Protein AF-X1FLW1-F1 (afdb_monomer)

Mean predicted aligned error: 4.17 Å

Structure (mmCIF, N/CA/C/O backbone):
data_AF-X1FLW1-F1
#
_entry.id   AF-X1FLW1-F1
#
loop_
_atom_site.group_PDB
_atom_site.id
_atom_site.type_symbol
_atom_site.label_atom_id
_atom_site.label_alt_id
_atom_site.label_comp_id
_atom_site.label_asym_id
_atom_site.label_entity_id
_atom_site.label_seq_id
_atom_site.pdbx_PDB_ins_code
_atom_site.Cartn_x
_atom_site.Cartn_y
_atom_site.Cartn_z
_atom_site.occupancy
_atom_site.B_iso_or_equiv
_atom_site.auth_seq_id
_atom_site.auth_comp_id
_atom_site.auth_asym_id
_atom_site.auth_atom_id
_atom_site.pdbx_PDB_model_num
ATOM 1 N N . GLY A 1 1 ? -2.885 -9.865 -15.530 1.00 49.19 1 GLY A N 1
ATOM 2 C CA . GLY A 1 1 ? -3.133 -8.791 -14.559 1.00 49.19 1 GLY A CA 1
ATOM 3 C C . GLY A 1 1 ? -4.302 -9.214 -13.718 1.00 49.19 1 GLY A C 1
ATOM 4 O O . GLY A 1 1 ? -5.412 -9.211 -14.227 1.00 49.19 1 GLY A O 1
ATOM 5 N N . GLY A 1 2 ? -4.043 -9.720 -12.513 1.00 64.94 2 GLY A N 1
ATOM 6 C CA . GLY A 1 2 ? -5.112 -9.917 -11.536 1.00 64.94 2 GLY A CA 1
ATOM 7 C C . GLY A 1 2 ? -5.536 -8.552 -11.002 1.00 64.94 2 GLY A C 1
ATOM 8 O O . GLY A 1 2 ? -4.696 -7.656 -10.936 1.00 64.94 2 GLY A O 1
ATOM 9 N N . ARG A 1 3 ? -6.820 -8.391 -10.674 1.00 72.62 3 ARG A N 1
ATOM 10 C CA . ARG A 1 3 ? -7.298 -7.214 -9.937 1.00 72.62 3 ARG A CA 1
ATOM 11 C C . ARG A 1 3 ? -6.510 -7.078 -8.639 1.00 72.62 3 ARG A C 1
ATOM 13 O O . ARG A 1 3 ? -6.129 -8.094 -8.050 1.00 72.62 3 ARG A O 1
ATOM 20 N N . ALA A 1 4 ? -6.256 -5.843 -8.227 1.00 82.88 4 ALA A N 1
ATOM 21 C CA . ALA A 1 4 ? -5.546 -5.587 -6.989 1.00 82.88 4 ALA A CA 1
ATOM 22 C C . ALA A 1 4 ? -6.405 -6.095 -5.823 1.00 82.88 4 ALA A C 1
ATOM 24 O O . ALA A 1 4 ? -7.609 -5.840 -5.779 1.00 82.88 4 ALA A O 1
ATOM 25 N N . LYS A 1 5 ? -5.827 -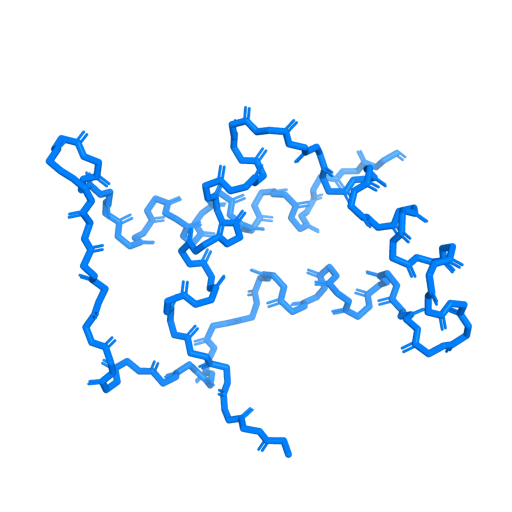6.885 -4.919 1.00 90.81 5 LYS A N 1
ATOM 26 C CA . LYS A 1 5 ? -6.583 -7.462 -3.805 1.00 90.81 5 LYS A CA 1
ATOM 27 C C . LYS A 1 5 ? -6.451 -6.576 -2.587 1.00 90.81 5 LYS A C 1
ATOM 29 O O . LYS A 1 5 ? -5.355 -6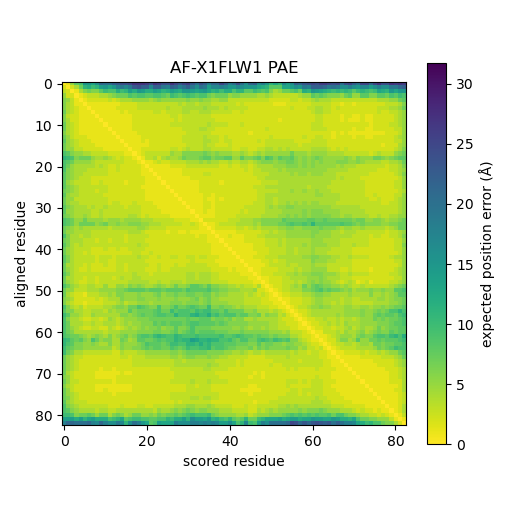.114 -2.285 1.00 90.81 5 LYS A O 1
ATOM 34 N N . TRP A 1 6 ? -7.533 -6.421 -1.829 1.00 92.44 6 TRP A N 1
ATOM 35 C CA . TRP A 1 6 ? -7.511 -5.593 -0.621 1.00 92.44 6 TRP A CA 1
ATOM 36 C C . TRP A 1 6 ? -6.415 -6.020 0.368 1.00 92.44 6 TRP A C 1
ATOM 38 O O . TRP A 1 6 ? -5.721 -5.180 0.934 1.00 92.44 6 TRP A O 1
ATOM 48 N N . LYS A 1 7 ? -6.179 -7.329 0.508 1.00 91.50 7 LYS A N 1
ATOM 49 C CA . LYS A 1 7 ? -5.117 -7.852 1.378 1.00 91.50 7 LYS A CA 1
ATOM 50 C C . LYS A 1 7 ? -3.716 -7.343 1.024 1.00 91.50 7 LYS A C 1
ATOM 52 O O . LYS A 1 7 ? -2.933 -7.123 1.936 1.00 91.50 7 LYS A O 1
ATOM 57 N N . ASP A 1 8 ? -3.421 -7.112 -0.259 1.00 91.00 8 ASP A N 1
ATOM 58 C CA . ASP A 1 8 ? -2.090 -6.674 -0.690 1.00 91.00 8 ASP A CA 1
ATOM 59 C C . ASP A 1 8 ? -1.836 -5.234 -0.201 1.00 91.00 8 ASP A C 1
ATOM 61 O O . ASP A 1 8 ? -0.729 -4.896 0.212 1.00 91.00 8 ASP A O 1
ATOM 65 N N . TYR A 1 9 ? -2.884 -4.399 -0.155 1.00 93.06 9 TYR A N 1
ATOM 66 C CA . TYR A 1 9 ? -2.831 -3.059 0.443 1.00 93.06 9 TYR A CA 1
ATOM 67 C C . TYR A 1 9 ? -2.656 -3.120 1.961 1.00 93.06 9 TYR A C 1
ATOM 69 O O . TYR A 1 9 ? -1.894 -2.333 2.522 1.00 93.06 9 TYR A O 1
ATOM 77 N N . VAL A 1 10 ? -3.320 -4.067 2.631 1.00 93.75 10 VAL A N 1
ATOM 78 C CA . VAL A 1 10 ? -3.128 -4.281 4.072 1.00 93.75 10 VAL A CA 1
ATOM 79 C C . VAL A 1 10 ? -1.694 -4.727 4.377 1.00 93.75 10 VAL A C 1
ATOM 81 O O . VAL A 1 10 ? -1.072 -4.190 5.294 1.00 93.75 10 VAL A O 1
ATOM 84 N N . ASP A 1 11 ? -1.139 -5.645 3.585 1.00 91.75 11 ASP A N 1
ATOM 85 C CA . ASP A 1 11 ? 0.249 -6.091 3.726 1.00 91.75 11 ASP A CA 1
ATOM 86 C C . ASP A 1 11 ? 1.223 -4.921 3.523 1.00 91.75 11 ASP A C 1
ATOM 88 O O . ASP A 1 11 ? 2.116 -4.700 4.346 1.00 91.75 11 ASP A O 1
ATOM 92 N N . LEU A 1 12 ? 1.017 -4.113 2.476 1.00 92.69 12 LEU A N 1
ATOM 93 C CA . LEU A 1 12 ? 1.817 -2.912 2.220 1.00 92.69 12 LEU A CA 1
ATOM 94 C C . LEU A 1 12 ? 1.737 -1.907 3.372 1.00 92.69 12 LEU A C 1
ATOM 96 O O . LEU A 1 12 ? 2.767 -1.364 3.767 1.00 92.69 12 LEU A O 1
ATOM 100 N N . TYR A 1 13 ? 0.557 -1.699 3.958 1.00 94.75 13 TYR A N 1
ATOM 101 C CA . TYR A 1 13 ? 0.394 -0.849 5.137 1.00 94.75 13 TYR A CA 1
ATOM 102 C C . TYR A 1 13 ? 1.266 -1.321 6.300 1.00 94.75 13 TYR A C 1
ATOM 104 O O . TYR A 1 13 ? 2.014 -0.520 6.857 1.00 94.75 13 TYR A O 1
ATOM 112 N N . PHE A 1 14 ? 1.242 -2.610 6.644 1.00 93.38 14 PHE A N 1
ATOM 113 C CA . PHE A 1 14 ? 2.047 -3.116 7.759 1.00 93.38 14 PHE A CA 1
ATOM 114 C C . PHE A 1 14 ? 3.548 -3.089 7.468 1.00 93.38 14 PHE A C 1
ATOM 116 O O . PHE A 1 14 ? 4.333 -2.767 8.363 1.00 93.38 14 PHE A O 1
ATOM 123 N N . ILE A 1 15 ? 3.958 -3.394 6.234 1.00 93.00 15 ILE A N 1
ATOM 124 C CA . ILE A 1 15 ? 5.365 -3.323 5.819 1.00 93.00 15 ILE A CA 1
ATOM 125 C C . ILE A 1 15 ? 5.872 -1.883 5.928 1.00 93.00 15 ILE A C 1
ATOM 127 O O . ILE A 1 15 ? 6.943 -1.659 6.497 1.00 93.00 15 ILE A O 1
ATOM 131 N N . ILE A 1 16 ? 5.101 -0.917 5.421 1.00 93.19 16 ILE A N 1
ATOM 132 C CA . ILE A 1 16 ? 5.524 0.483 5.387 1.00 93.19 16 ILE A CA 1
ATOM 133 C C . ILE A 1 16 ? 5.476 1.115 6.781 1.00 93.19 16 ILE A C 1
ATOM 135 O O . ILE A 1 16 ? 6.402 1.815 7.182 1.00 93.19 16 ILE A O 1
ATOM 139 N N . LYS A 1 17 ? 4.422 0.834 7.552 1.00 92.38 17 LYS A N 1
ATOM 140 C CA . LYS A 1 17 ? 4.233 1.395 8.895 1.00 92.38 17 L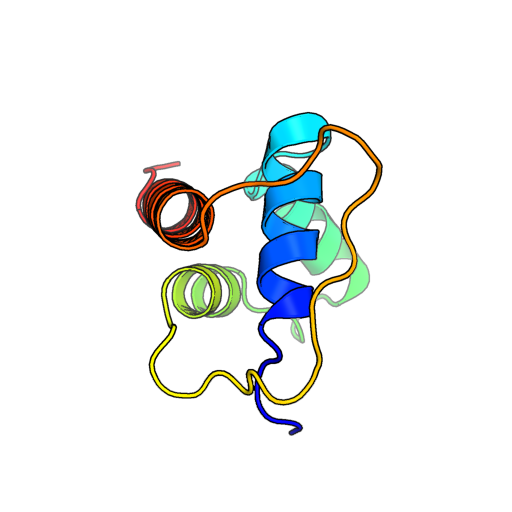YS A CA 1
ATOM 141 C C . LYS A 1 17 ? 5.292 0.923 9.891 1.00 92.38 17 LYS A C 1
ATOM 143 O O . LYS A 1 17 ? 5.684 1.702 10.755 1.00 92.38 17 LYS A O 1
ATOM 148 N N . ASN A 1 18 ? 5.730 -0.335 9.799 1.00 90.38 18 ASN A N 1
ATOM 149 C CA . ASN A 1 18 ? 6.547 -0.950 10.850 1.00 90.38 18 ASN A CA 1
ATOM 150 C C . ASN A 1 18 ? 8.007 -1.205 10.460 1.00 90.38 18 ASN A C 1
ATOM 152 O O . ASN A 1 18 ? 8.839 -1.304 11.359 1.00 90.38 18 ASN A O 1
ATOM 156 N N . ASN A 1 19 ? 8.323 -1.350 9.166 1.00 89.94 19 ASN A N 1
ATOM 157 C CA . ASN A 1 19 ? 9.628 -1.873 8.748 1.00 89.94 19 ASN A CA 1
ATOM 158 C C . ASN A 1 19 ? 10.401 -0.943 7.807 1.00 89.94 19 ASN A C 1
ATOM 160 O O . ASN A 1 19 ? 11.561 -0.656 8.085 1.00 89.94 19 ASN A O 1
ATOM 164 N N . PHE A 1 20 ? 9.800 -0.512 6.693 1.00 91.75 20 PHE A N 1
ATOM 165 C CA . PHE A 1 20 ? 10.528 0.180 5.620 1.00 91.75 20 PHE A CA 1
ATOM 166 C C . PHE A 1 20 ? 9.772 1.395 5.096 1.00 91.75 20 PHE A C 1
ATOM 168 O O . PHE A 1 20 ? 8.583 1.320 4.816 1.00 91.75 20 PHE A O 1
ATOM 175 N N . SER A 1 21 ? 10.469 2.495 4.840 1.00 90.69 21 SER A N 1
ATOM 176 C CA . SER A 1 21 ? 9.882 3.625 4.122 1.00 90.69 21 SER A CA 1
ATOM 177 C C . SER A 1 21 ? 9.590 3.273 2.661 1.00 90.69 21 SER A C 1
ATOM 179 O O . SER A 1 21 ? 10.259 2.440 2.038 1.00 90.69 21 SER A O 1
ATOM 181 N N . TYR A 1 22 ? 8.641 3.990 2.057 1.00 90.06 22 TYR A N 1
ATOM 182 C CA . TYR A 1 22 ? 8.383 3.908 0.618 1.00 90.06 22 TYR A CA 1
ATOM 183 C C . TYR A 1 22 ? 9.663 4.075 -0.220 1.00 90.06 22 TYR A C 1
ATOM 185 O O . TYR A 1 22 ? 9.846 3.390 -1.229 1.00 90.06 22 TYR A O 1
ATOM 193 N N . LYS A 1 23 ? 10.564 4.975 0.200 1.00 91.19 23 LYS A N 1
ATOM 194 C CA . LYS A 1 23 ? 11.823 5.266 -0.496 1.00 91.19 23 LYS A CA 1
ATOM 195 C C . LYS A 1 23 ? 12.773 4.071 -0.466 1.00 91.19 23 LYS A C 1
ATOM 197 O O . LYS A 1 23 ? 13.356 3.743 -1.495 1.00 91.19 23 LYS A O 1
ATOM 202 N N . GLU A 1 24 ? 12.897 3.396 0.673 1.00 93.50 24 GLU A N 1
ATOM 203 C CA . GLU A 1 24 ? 13.715 2.183 0.801 1.00 93.50 24 GLU A CA 1
ATOM 204 C C . GLU A 1 24 ? 13.173 1.047 -0.068 1.00 93.50 24 GLU A C 1
ATOM 206 O O . GLU A 1 24 ? 13.933 0.443 -0.828 1.00 93.50 24 GLU A O 1
ATOM 211 N N . ILE A 1 25 ? 11.857 0.812 -0.027 1.00 93.19 25 ILE A N 1
ATOM 212 C CA . ILE A 1 25 ? 11.195 -0.201 -0.861 1.00 93.19 25 ILE A CA 1
ATOM 213 C C . ILE A 1 25 ? 11.400 0.120 -2.344 1.00 93.19 25 ILE A C 1
ATOM 215 O O . ILE A 1 25 ? 11.803 -0.749 -3.115 1.00 93.19 25 ILE A O 1
ATOM 219 N N . SER A 1 26 ? 11.176 1.375 -2.739 1.00 92.94 26 SER A N 1
ATOM 220 C CA . SER A 1 26 ? 11.307 1.818 -4.129 1.00 92.94 26 SER A CA 1
ATOM 221 C C . SER A 1 26 ? 12.736 1.687 -4.639 1.00 92.94 26 SER A C 1
ATOM 223 O O . SER A 1 26 ? 12.943 1.151 -5.723 1.00 92.94 26 SER A O 1
ATOM 225 N N . ASN A 1 27 ? 13.731 2.122 -3.861 1.00 94.31 27 ASN A N 1
ATOM 226 C CA . ASN A 1 27 ? 15.139 1.991 -4.237 1.00 94.31 27 ASN A CA 1
ATOM 227 C C . ASN A 1 27 ? 15.519 0.520 -4.410 1.00 94.31 27 ASN A C 1
ATOM 229 O O . ASN A 1 27 ? 16.117 0.148 -5.420 1.00 94.31 27 ASN A O 1
ATOM 233 N N . ARG A 1 28 ? 15.099 -0.338 -3.473 1.00 95.94 28 ARG A N 1
ATOM 234 C CA . ARG A 1 28 ? 15.372 -1.770 -3.559 1.00 95.94 28 ARG A CA 1
ATOM 235 C C . ARG A 1 28 ? 14.677 -2.422 -4.755 1.00 95.94 28 ARG A C 1
ATOM 237 O O . ARG A 1 28 ? 15.267 -3.275 -5.411 1.00 95.94 28 ARG A O 1
ATOM 244 N N . ALA A 1 29 ? 13.450 -2.018 -5.071 1.00 94.19 29 ALA A N 1
ATOM 245 C CA . ALA A 1 29 ? 12.727 -2.501 -6.242 1.00 94.19 29 ALA A CA 1
ATOM 246 C C . ALA A 1 29 ? 13.390 -2.050 -7.554 1.00 94.19 29 ALA A C 1
ATOM 248 O O . ALA A 1 29 ? 13.515 -2.857 -8.474 1.00 94.19 29 ALA A O 1
ATOM 249 N N . VAL A 1 30 ? 13.893 -0.812 -7.632 1.00 95.69 30 VAL A N 1
ATOM 250 C CA . VAL A 1 30 ? 14.692 -0.342 -8.779 1.00 95.69 30 VAL A CA 1
ATOM 251 C C . VAL A 1 30 ? 15.967 -1.174 -8.937 1.00 95.69 30 VAL A C 1
ATOM 253 O O . VAL A 1 30 ? 16.311 -1.542 -10.054 1.00 95.69 30 VAL A O 1
ATOM 256 N N . GLU A 1 31 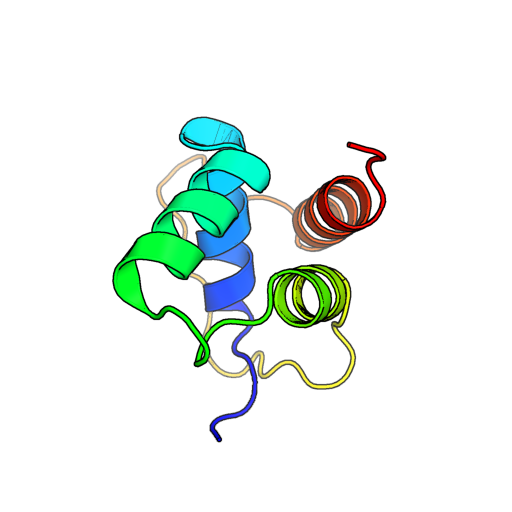? 16.657 -1.531 -7.855 1.00 96.25 31 GLU A N 1
ATOM 257 C CA . GLU A 1 31 ? 17.848 -2.392 -7.938 1.00 96.25 31 GLU A CA 1
ATOM 258 C C . GLU A 1 31 ? 17.528 -3.801 -8.458 1.00 96.25 31 GLU A C 1
ATOM 260 O O . GLU A 1 31 ? 18.281 -4.351 -9.262 1.00 96.25 31 GLU A O 1
ATOM 265 N N . LEU A 1 32 ? 16.419 -4.390 -8.000 1.00 96.69 32 LEU A N 1
ATOM 266 C CA . LEU A 1 32 ? 16.041 -5.770 -8.321 1.00 96.69 32 LEU A CA 1
ATOM 267 C C . LEU A 1 32 ? 15.408 -5.912 -9.709 1.00 96.69 32 LEU A C 1
ATOM 269 O O . LEU A 1 32 ? 15.678 -6.882 -10.414 1.00 96.69 32 LEU A O 1
ATOM 273 N N . PHE A 1 33 ? 14.557 -4.962 -10.091 1.00 94.62 33 PHE A N 1
ATOM 274 C CA . PHE A 1 33 ? 13.731 -5.035 -11.298 1.00 94.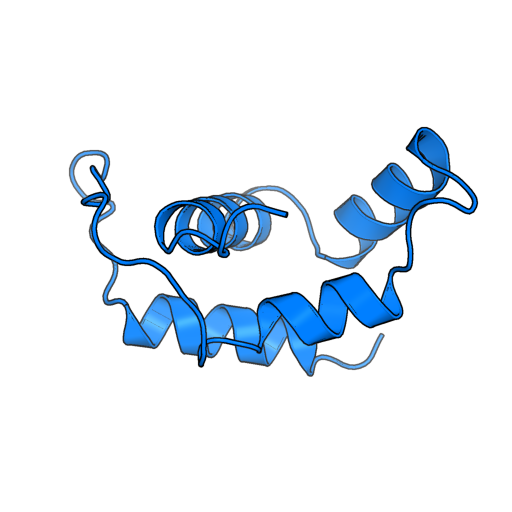62 33 PHE A CA 1
ATOM 275 C C . PHE A 1 33 ? 14.153 -4.032 -12.375 1.00 94.62 33 PHE A C 1
ATOM 277 O O . PHE A 1 33 ? 13.670 -4.109 -13.503 1.00 94.62 33 PHE A O 1
ATOM 284 N N . GLN A 1 34 ? 15.075 -3.118 -12.063 1.00 93.62 34 GLN A N 1
ATOM 285 C CA . GLN A 1 34 ? 15.645 -2.150 -13.000 1.00 93.62 34 GLN A CA 1
ATOM 286 C C . GLN A 1 34 ? 14.551 -1.391 -13.766 1.00 93.62 34 GLN A C 1
ATOM 288 O O . GLN A 1 34 ? 13.682 -0.763 -13.167 1.00 93.62 34 GLN A O 1
ATOM 293 N N . THR A 1 35 ? 14.572 -1.456 -15.097 1.00 91.38 35 THR A N 1
ATOM 294 C CA . THR A 1 35 ? 13.637 -0.759 -15.987 1.00 91.38 35 THR A CA 1
ATOM 295 C C . THR A 1 35 ? 12.218 -1.331 -15.967 1.00 91.38 35 THR A C 1
ATOM 297 O O . THR A 1 35 ? 11.310 -0.692 -16.496 1.00 91.38 35 THR A O 1
ATOM 300 N N . PHE A 1 36 ? 11.999 -2.499 -15.353 1.00 93.12 36 PHE A N 1
ATOM 301 C CA . PHE A 1 36 ? 10.671 -3.101 -15.204 1.00 93.12 36 PHE A CA 1
ATOM 302 C C . PHE A 1 36 ? 9.885 -2.546 -14.014 1.00 93.12 36 PHE A C 1
ATOM 304 O O . PHE A 1 36 ? 8.689 -2.812 -13.903 1.00 93.12 36 PHE A O 1
ATOM 311 N N . PHE A 1 37 ? 10.525 -1.768 -13.139 1.00 93.62 37 PHE A N 1
ATOM 312 C CA . PHE A 1 37 ? 9.857 -1.099 -12.033 1.00 93.62 37 PHE A CA 1
ATOM 313 C C . PHE A 1 37 ? 9.803 0.408 -12.267 1.00 93.62 37 PHE A C 1
ATOM 315 O O . PHE A 1 37 ? 10.811 1.054 -12.551 1.00 93.62 37 PHE A O 1
ATOM 322 N N . ASN A 1 38 ? 8.609 0.979 -12.122 1.00 93.19 38 ASN A N 1
ATOM 323 C CA . ASN A 1 38 ? 8.396 2.415 -12.202 1.00 93.19 38 ASN A CA 1
ATOM 324 C C . ASN A 1 38 ? 7.938 2.930 -10.830 1.00 93.19 38 ASN A C 1
ATOM 326 O O . ASN A 1 38 ? 6.770 2.743 -10.482 1.00 93.19 38 ASN A O 1
ATOM 330 N N . PRO A 1 39 ? 8.815 3.617 -10.073 1.00 92.00 39 PRO A N 1
ATOM 331 C CA . PRO A 1 39 ? 8.457 4.170 -8.773 1.00 92.00 39 PRO A CA 1
ATOM 332 C C . PRO A 1 39 ? 7.257 5.117 -8.850 1.00 92.00 39 PRO A C 1
ATOM 334 O O . PRO A 1 39 ? 6.408 5.092 -7.976 1.00 92.00 39 PRO A O 1
ATOM 337 N N . LYS A 1 40 ? 7.123 5.930 -9.907 1.00 90.81 40 LYS A N 1
ATOM 338 C CA . LYS A 1 40 ? 5.977 6.849 -10.026 1.00 90.81 40 LYS A CA 1
ATOM 339 C C . LYS A 1 40 ? 4.658 6.085 -10.109 1.00 90.81 40 LYS A C 1
ATOM 341 O O . LYS A 1 40 ? 3.730 6.404 -9.379 1.00 90.81 40 LYS A O 1
ATOM 346 N N . LEU A 1 41 ? 4.625 5.036 -10.934 1.00 91.81 41 LEU A N 1
ATOM 347 C CA . LEU A 1 41 ? 3.453 4.174 -11.063 1.00 91.81 41 LEU A CA 1
ATOM 348 C C . LEU A 1 41 ? 3.152 3.435 -9.753 1.00 91.81 41 LEU A C 1
ATOM 350 O O . LEU A 1 41 ? 1.994 3.333 -9.367 1.00 91.81 41 LEU A O 1
ATOM 354 N N . PHE A 1 42 ? 4.179 2.954 -9.047 1.00 91.56 42 PHE A N 1
ATOM 355 C CA . PHE A 1 42 ? 3.995 2.333 -7.735 1.00 91.56 42 PHE A CA 1
ATOM 356 C C . PHE A 1 42 ? 3.367 3.313 -6.734 1.00 91.56 42 PHE A C 1
ATOM 358 O O . PHE A 1 42 ? 2.427 2.948 -6.033 1.00 91.56 42 PHE A O 1
ATOM 365 N N . LYS A 1 43 ? 3.817 4.574 -6.723 1.00 90.38 43 LYS A N 1
ATOM 366 C CA . LYS A 1 43 ? 3.230 5.631 -5.888 1.00 90.38 43 LYS A CA 1
ATOM 367 C C . LYS A 1 43 ? 1.753 5.869 -6.204 1.00 90.38 43 LYS A C 1
ATOM 369 O O . LYS A 1 43 ? 0.944 5.943 -5.290 1.00 90.38 43 LYS A O 1
ATOM 374 N N . GLU A 1 44 ? 1.406 5.966 -7.486 1.00 91.19 44 GLU A N 1
ATOM 375 C CA . GLU A 1 44 ? 0.021 6.158 -7.942 1.00 91.19 44 GLU A CA 1
ATOM 376 C C 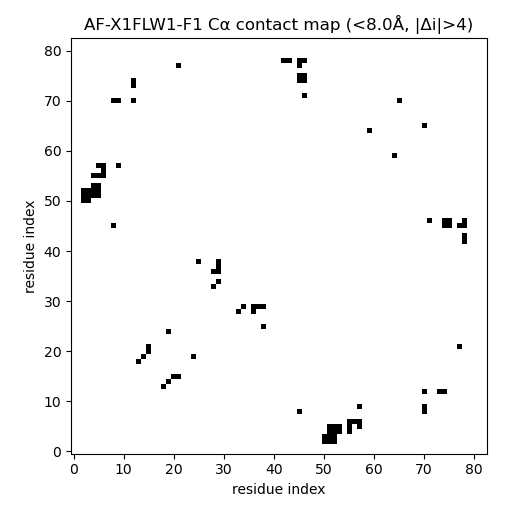. GLU A 1 44 ? -0.880 4.976 -7.558 1.00 91.19 44 GLU A C 1
ATOM 378 O O . GLU A 1 44 ? -2.029 5.166 -7.167 1.00 91.19 44 GLU A O 1
ATOM 383 N N . GLN A 1 45 ? -0.356 3.750 -7.615 1.00 90.19 45 GLN A N 1
ATOM 384 C CA . GLN A 1 45 ? -1.109 2.550 -7.250 1.00 90.19 45 GLN A CA 1
ATOM 385 C C . GLN A 1 45 ? -1.421 2.463 -5.749 1.00 90.19 45 GLN A C 1
ATOM 387 O O . GLN A 1 45 ? -2.455 1.902 -5.392 1.00 90.19 45 GLN A O 1
ATOM 392 N N . LEU A 1 46 ? -0.584 3.039 -4.875 1.00 91.44 46 LEU A N 1
ATOM 393 C CA . LEU A 1 46 ? -0.816 3.045 -3.422 1.00 91.44 46 LEU A CA 1
ATOM 394 C C . LEU A 1 46 ? -2.058 3.846 -3.008 1.00 91.44 46 LEU A C 1
ATOM 396 O O . LEU A 1 46 ? -2.676 3.514 -2.000 1.00 91.44 46 LEU A O 1
ATOM 400 N N . SER A 1 47 ? -2.436 4.872 -3.774 1.00 91.25 47 SER A N 1
ATOM 401 C CA . SER A 1 47 ? -3.609 5.716 -3.504 1.00 91.25 47 SER A CA 1
ATOM 402 C C . SER A 1 47 ? -4.819 5.404 -4.391 1.00 91.25 47 SER A C 1
ATOM 404 O O . SER A 1 47 ? -5.834 6.097 -4.307 1.00 91.25 47 SER A O 1
ATOM 406 N N . TYR A 1 48 ? -4.742 4.368 -5.230 1.00 90.12 48 TYR A N 1
ATOM 407 C CA . TYR A 1 48 ? -5.830 3.951 -6.111 1.00 90.12 48 TYR A CA 1
ATOM 408 C C . TYR A 1 48 ? -6.630 2.799 -5.494 1.00 90.12 48 TYR A C 1
ATOM 410 O O . TYR A 1 48 ? -6.090 1.712 -5.298 1.00 90.12 48 TYR A O 1
ATOM 418 N N . PHE A 1 49 ? -7.922 3.021 -5.223 1.00 89.88 49 PHE A N 1
ATOM 419 C CA . PHE A 1 49 ? -8.792 2.034 -4.563 1.00 89.88 49 PHE A CA 1
ATOM 420 C C . PHE A 1 49 ? -10.050 1.651 -5.363 1.00 89.88 49 PHE A C 1
ATOM 422 O O . PHE A 1 49 ? -10.835 0.827 -4.897 1.00 89.88 49 PHE A O 1
ATOM 429 N N . ASP A 1 50 ? -10.251 2.216 -6.559 1.00 87.06 50 ASP A N 1
ATOM 430 C CA . ASP A 1 50 ? -11.516 2.086 -7.304 1.00 87.06 50 ASP A CA 1
ATOM 431 C C . ASP A 1 50 ? -11.751 0.688 -7.910 1.00 87.06 50 ASP A C 1
ATOM 433 O O . ASP A 1 50 ? -12.898 0.313 -8.149 1.00 87.06 50 ASP A O 1
ATOM 437 N N . ASP A 1 51 ? -10.693 -0.095 -8.150 1.00 86.50 51 ASP A N 1
ATOM 438 C CA . ASP A 1 51 ? -10.767 -1.447 -8.739 1.00 86.50 51 ASP A CA 1
ATOM 439 C C . ASP A 1 51 ? -10.115 -2.505 -7.831 1.00 86.50 51 ASP A C 1
ATOM 441 O O . ASP A 1 51 ? -9.275 -3.307 -8.254 1.00 86.50 51 ASP A O 1
ATOM 445 N N . ILE A 1 52 ? -10.472 -2.476 -6.541 1.00 88.12 52 ILE A N 1
ATOM 446 C CA . ILE A 1 52 ? -9.999 -3.451 -5.553 1.00 88.12 52 ILE A CA 1
ATOM 447 C C . ILE A 1 52 ? -10.986 -4.608 -5.398 1.00 88.12 52 ILE A C 1
ATOM 449 O O . ILE A 1 52 ? -12.191 -4.433 -5.213 1.00 88.12 52 ILE A O 1
ATOM 453 N N . ASP A 1 53 ? -10.443 -5.822 -5.414 1.00 89.31 53 ASP A N 1
ATOM 454 C CA . ASP A 1 53 ? -11.172 -7.041 -5.094 1.00 89.31 53 ASP A CA 1
ATOM 455 C C . ASP A 1 53 ? -11.155 -7.313 -3.576 1.00 89.31 53 ASP A C 1
ATOM 457 O O . ASP A 1 53 ? -10.104 -7.569 -2.978 1.00 89.31 53 ASP A O 1
ATOM 461 N N . TYR A 1 54 ? -12.347 -7.288 -2.973 1.00 88.69 54 TYR A N 1
ATOM 462 C CA . TYR A 1 54 ? -12.610 -7.556 -1.553 1.00 88.69 54 TYR A CA 1
ATOM 463 C C . TYR A 1 54 ? -13.147 -8.973 -1.285 1.00 88.69 54 TYR A C 1
ATOM 465 O O . TYR A 1 54 ? -13.554 -9.286 -0.164 1.00 88.69 54 TYR A O 1
ATOM 473 N N . SER A 1 55 ? -13.195 -9.843 -2.300 1.00 88.69 55 SER A N 1
ATOM 474 C CA . SER A 1 55 ? -13.712 -11.213 -2.154 1.00 88.69 55 SER A CA 1
ATOM 475 C C . SER A 1 55 ? -12.909 -12.053 -1.155 1.00 88.69 55 SER A C 1
ATOM 477 O O . SER A 1 55 ? -13.461 -12.940 -0.500 1.00 88.69 55 SER A O 1
ATOM 479 N N . GLU A 1 56 ? -11.616 -11.760 -1.007 1.00 87.00 56 GLU A N 1
ATOM 480 C CA . GLU A 1 56 ? -10.736 -12.388 -0.030 1.00 87.00 56 GLU A CA 1
ATOM 481 C C . GLU A 1 56 ? -10.766 -11.599 1.286 1.00 87.00 56 GLU A C 1
ATOM 483 O O . GLU A 1 56 ? -10.397 -10.426 1.337 1.00 87.00 56 GLU A O 1
ATOM 488 N N . LYS A 1 57 ? -11.202 -12.249 2.371 1.00 85.94 57 LYS A N 1
ATOM 489 C CA . LYS A 1 57 ? -11.192 -11.635 3.703 1.00 85.94 57 LYS A CA 1
ATOM 490 C C . LYS A 1 57 ? -9.765 -11.509 4.219 1.00 85.94 57 LYS A C 1
ATOM 492 O O . LYS A 1 57 ? -8.996 -12.467 4.170 1.00 85.94 57 LYS A O 1
ATOM 497 N N . VAL A 1 58 ? -9.459 -10.358 4.802 1.00 88.44 58 VAL A N 1
ATOM 498 C CA . VAL A 1 58 ? -8.196 -10.140 5.506 1.00 88.44 58 VAL A CA 1
ATOM 499 C C . VAL A 1 58 ? -8.265 -10.822 6.868 1.00 88.44 58 VAL A C 1
ATOM 501 O O . VAL A 1 58 ? -9.197 -10.600 7.643 1.00 88.44 58 VAL A O 1
ATOM 504 N N . VAL A 1 59 ? -7.287 -11.682 7.147 1.00 87.25 59 VAL A N 1
ATOM 505 C CA . VAL A 1 59 ? -7.136 -12.352 8.441 1.00 87.25 59 VAL A CA 1
ATOM 506 C C . VAL A 1 59 ? -6.030 -11.639 9.203 1.00 87.25 59 VAL A C 1
ATOM 508 O O . VAL A 1 59 ? -4.858 -11.759 8.858 1.00 87.25 59 VAL A O 1
ATOM 511 N N . TYR A 1 60 ? -6.413 -10.886 10.229 1.00 87.19 60 TYR A N 1
ATOM 512 C CA . TYR A 1 60 ? -5.476 -10.153 11.073 1.00 87.19 60 TYR A CA 1
ATOM 513 C C . TYR A 1 60 ? -4.912 -11.046 12.179 1.00 87.19 60 TYR A C 1
ATOM 515 O O . TYR A 1 60 ? -5.578 -11.963 12.669 1.00 87.19 60 TYR A O 1
ATOM 523 N N . LEU A 1 61 ? -3.689 -10.741 12.610 1.00 85.31 61 LEU A N 1
ATOM 524 C CA . LEU A 1 61 ? -3.161 -11.273 13.861 1.00 85.31 61 LEU A CA 1
ATOM 525 C C . LEU A 1 61 ? -3.935 -10.674 15.052 1.00 85.31 61 LEU A C 1
ATOM 527 O O . LEU A 1 61 ? -4.434 -9.549 14.953 1.00 85.31 61 LEU A O 1
ATOM 531 N N . PRO A 1 62 ? -4.038 -11.387 16.189 1.00 87.19 62 PRO A N 1
ATOM 532 C CA . PRO A 1 62 ? -4.728 -10.872 17.369 1.00 87.19 62 PRO A CA 1
ATOM 533 C C . PRO A 1 62 ? -4.199 -9.494 17.803 1.00 87.19 62 PRO A C 1
ATOM 535 O O . PRO A 1 62 ? -3.001 -9.338 18.034 1.00 87.19 62 PRO A O 1
ATOM 538 N N . GLY A 1 63 ? -5.096 -8.508 17.925 1.00 85.44 63 GLY A N 1
ATOM 539 C CA . GLY A 1 63 ? -4.765 -7.134 18.329 1.00 85.44 63 GLY A CA 1
ATOM 540 C C . GLY A 1 63 ? -4.185 -6.249 17.220 1.00 85.44 63 GLY A C 1
ATOM 541 O O . GLY A 1 63 ? -3.657 -5.180 17.519 1.00 85.44 63 GLY A O 1
ATOM 542 N N . GLN A 1 64 ? -4.242 -6.693 15.961 1.00 87.50 64 GLN A N 1
ATOM 543 C CA . GLN A 1 64 ? -3.830 -5.914 14.786 1.00 87.50 64 GLN A CA 1
ATOM 544 C C . GLN A 1 64 ? -4.990 -5.618 13.835 1.00 87.50 64 GLN A C 1
ATOM 546 O O . GLN A 1 64 ? -4.769 -5.301 12.668 1.00 87.50 64 GLN A O 1
ATOM 551 N N . ASP A 1 65 ? -6.225 -5.735 14.308 1.00 87.25 65 ASP A N 1
ATOM 552 C CA . ASP A 1 65 ? -7.384 -5.242 13.585 1.00 87.25 65 ASP A CA 1
ATOM 553 C C . ASP A 1 65 ? -7.279 -3.720 13.425 1.00 87.25 65 ASP A C 1
ATOM 555 O O . ASP A 1 65 ? -7.199 -2.968 14.394 1.00 87.25 65 ASP A O 1
ATOM 559 N N . VAL A 1 66 ? -7.233 -3.270 12.172 1.00 91.94 66 VAL A N 1
ATOM 560 C CA . VAL A 1 66 ? -7.139 -1.853 11.815 1.00 91.94 66 VAL A CA 1
ATOM 561 C C . VAL A 1 66 ? -8.312 -1.508 10.898 1.00 91.94 66 VAL A C 1
ATOM 563 O O . VAL A 1 66 ? -8.573 -2.259 9.952 1.00 91.94 66 VAL A O 1
ATOM 566 N N . PRO A 1 67 ? -9.023 -0.389 11.136 1.00 92.88 67 PRO A N 1
ATOM 567 C CA . PRO A 1 67 ? -10.078 0.063 10.242 1.00 92.88 67 PRO A CA 1
ATOM 568 C C . PRO A 1 67 ? -9.556 0.297 8.823 1.00 92.88 67 PRO A C 1
ATOM 570 O O . PRO A 1 67 ? -8.523 0.935 8.626 1.00 92.88 67 PRO A O 1
ATOM 573 N N . GLU A 1 68 ? -10.314 -0.145 7.823 1.00 92.00 68 GLU A N 1
ATOM 574 C CA . GLU A 1 68 ? -9.973 0.040 6.407 1.00 92.00 68 GLU A CA 1
ATOM 575 C C . GLU A 1 68 ? -9.695 1.508 6.046 1.00 92.00 68 GLU A C 1
ATOM 577 O O . GLU A 1 68 ? -8.731 1.801 5.342 1.00 92.00 68 GLU A O 1
ATOM 582 N N . GLU A 1 69 ? -10.475 2.440 6.590 1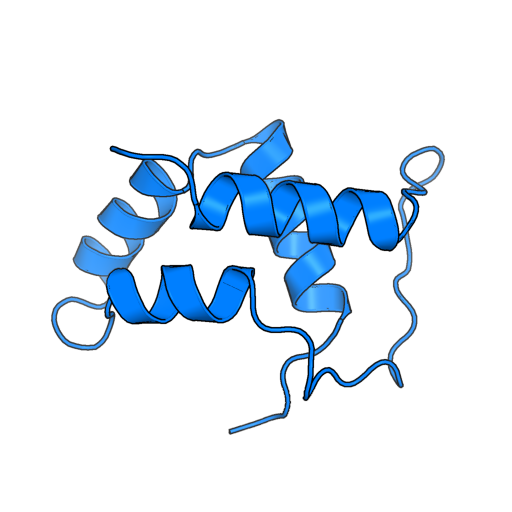.00 93.75 69 GLU A N 1
ATOM 583 C CA . GLU A 1 69 ? -10.286 3.877 6.363 1.00 93.75 69 GLU A CA 1
ATOM 584 C C . GLU A 1 69 ? -8.957 4.406 6.922 1.00 93.75 69 GLU A C 1
ATOM 586 O O . GLU A 1 69 ? -8.359 5.316 6.348 1.00 93.75 69 GLU A O 1
ATOM 591 N N . GLU A 1 70 ? -8.449 3.824 8.015 1.00 95.31 70 GLU A N 1
ATOM 592 C CA . GLU A 1 70 ? -7.120 4.173 8.528 1.00 95.31 70 GLU A CA 1
ATOM 593 C C . GLU A 1 70 ? -6.028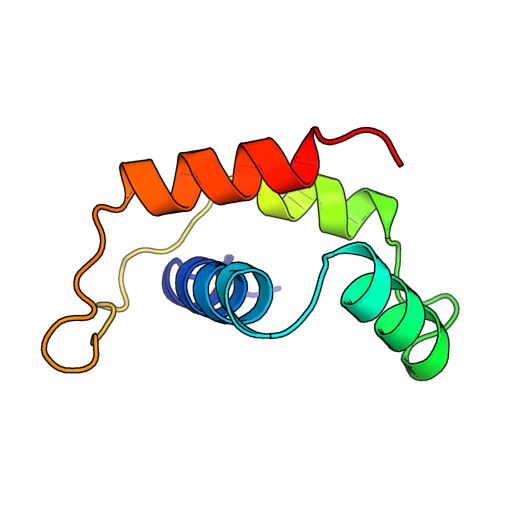 3.702 7.565 1.00 95.31 70 GLU A C 1
ATOM 595 O O . GLU A 1 70 ? -5.096 4.456 7.282 1.00 95.31 70 GLU A O 1
ATOM 600 N N . ILE A 1 71 ? -6.171 2.485 7.032 1.00 95.06 71 ILE A N 1
ATOM 601 C CA . ILE A 1 71 ? -5.237 1.902 6.063 1.00 95.06 71 ILE A CA 1
ATOM 602 C C . ILE A 1 71 ? -5.206 2.752 4.791 1.00 95.06 71 ILE A C 1
ATOM 604 O O . ILE A 1 71 ? -4.133 3.176 4.366 1.00 95.06 71 ILE A O 1
ATOM 608 N N . LYS A 1 72 ? -6.374 3.065 4.214 1.00 95.06 72 LYS A N 1
ATOM 609 C CA . LYS A 1 72 ? -6.474 3.903 3.010 1.00 95.06 72 LYS A CA 1
ATOM 610 C C . LYS A 1 72 ? -5.845 5.273 3.220 1.00 95.06 72 LYS A C 1
ATOM 612 O O . LYS A 1 72 ? -5.024 5.685 2.407 1.00 95.06 72 LYS A O 1
ATOM 617 N N . ARG A 1 73 ? -6.189 5.960 4.316 1.00 96.19 73 ARG A N 1
ATOM 618 C CA . ARG A 1 73 ? -5.629 7.283 4.626 1.00 96.19 73 ARG A CA 1
ATOM 619 C C . ARG A 1 73 ? -4.109 7.229 4.736 1.00 96.19 73 ARG A C 1
ATOM 621 O O . ARG A 1 73 ? -3.441 8.031 4.102 1.00 96.19 73 ARG A O 1
ATOM 628 N N . PHE A 1 74 ? -3.571 6.248 5.459 1.00 95.81 74 PHE A N 1
ATOM 629 C CA . PHE A 1 74 ? -2.124 6.081 5.588 1.00 95.81 74 PHE A CA 1
ATOM 630 C C . PHE A 1 74 ? -1.439 5.878 4.229 1.00 95.81 74 PHE A C 1
ATOM 632 O O . PHE A 1 74 ? -0.419 6.501 3.954 1.00 95.81 74 PHE A O 1
ATOM 639 N N . LEU A 1 75 ? -1.995 5.031 3.358 1.00 94.62 75 LEU A N 1
ATOM 640 C CA . LEU A 1 75 ? -1.412 4.786 2.036 1.00 94.62 75 LEU A CA 1
ATOM 641 C C . LEU A 1 75 ? -1.507 6.016 1.118 1.00 94.62 75 LEU A C 1
ATOM 643 O O . LEU A 1 75 ? -0.571 6.273 0.361 1.00 94.62 75 LEU A O 1
ATOM 647 N N . ILE A 1 76 ? -2.580 6.810 1.221 1.00 94.88 76 ILE A N 1
ATOM 648 C CA . ILE A 1 76 ? -2.695 8.111 0.539 1.00 94.88 76 ILE A CA 1
ATOM 649 C C . ILE A 1 76 ? -1.624 9.081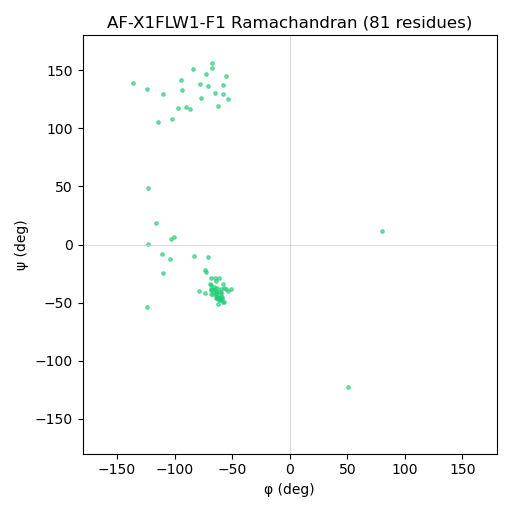 1.043 1.00 94.88 76 ILE A C 1
ATOM 651 O O . ILE A 1 76 ? -0.971 9.737 0.231 1.00 94.88 76 ILE A O 1
ATOM 655 N N . ASP A 1 77 ? -1.414 9.161 2.355 1.00 94.25 77 ASP A N 1
ATOM 656 C CA . ASP A 1 77 ? -0.410 10.046 2.950 1.00 94.25 77 ASP A CA 1
ATOM 657 C C . ASP A 1 77 ? 0.990 9.675 2.437 1.00 94.25 77 ASP A C 1
ATOM 659 O O . ASP A 1 77 ? 1.698 10.522 1.894 1.00 94.25 77 ASP A O 1
ATOM 663 N N . VAL A 1 78 ? 1.342 8.385 2.454 1.00 92.88 78 VAL A N 1
ATOM 664 C CA . VAL A 1 78 ? 2.607 7.879 1.885 1.00 92.88 78 VAL A CA 1
ATOM 665 C C . VAL A 1 78 ? 2.726 8.189 0.384 1.00 92.88 78 VAL A C 1
ATOM 667 O O . VAL A 1 78 ? 3.804 8.521 -0.118 1.00 92.88 78 VAL A O 1
ATOM 670 N N . ALA A 1 79 ? 1.625 8.104 -0.366 1.00 91.25 79 ALA A N 1
ATOM 671 C CA . ALA A 1 79 ? 1.605 8.416 -1.792 1.00 91.25 79 ALA A CA 1
ATOM 672 C C . ALA A 1 79 ? 1.700 9.928 -2.091 1.00 91.25 79 ALA A C 1
ATOM 674 O O . ALA A 1 79 ? 2.127 10.318 -3.183 1.00 91.25 79 ALA A O 1
ATOM 675 N N . THR A 1 80 ? 1.346 10.795 -1.146 1.00 89.56 80 THR A N 1
ATOM 676 C CA . THR A 1 80 ? 1.332 12.258 -1.328 1.00 89.56 80 THR A CA 1
ATOM 677 C C . THR A 1 80 ? 2.501 12.971 -0.654 1.00 89.56 80 THR A C 1
ATOM 679 O O . THR A 1 80 ? 2.780 14.112 -1.009 1.00 89.56 80 THR A O 1
ATOM 682 N N . GLU A 1 81 ? 3.247 12.291 0.217 1.00 87.06 81 GLU A N 1
ATOM 683 C CA . GLU A 1 81 ? 4.446 12.824 0.868 1.00 87.06 81 GLU A CA 1
ATOM 684 C C . GLU A 1 81 ? 5.502 13.273 -0.165 1.00 87.06 81 GLU A C 1
ATOM 686 O O . GLU A 1 81 ? 5.821 12.543 -1.116 1.00 87.06 81 GLU A O 1
ATOM 691 N N . GLU A 1 82 ? 6.011 14.500 -0.020 1.00 72.50 82 GLU A N 1
ATOM 692 C CA . GLU A 1 82 ? 7.107 15.036 -0.839 1.00 72.50 82 GLU A CA 1
ATOM 693 C C . GLU A 1 82 ? 8.454 14.463 -0.358 1.00 72.50 82 GLU A C 1
ATOM 695 O O . GLU A 1 82 ? 8.687 14.348 0.844 1.00 72.50 82 GLU A O 1
ATOM 700 N N . PHE A 1 83 ? 9.336 14.085 -1.295 1.00 59.56 83 PHE A N 1
ATOM 701 C CA . PHE A 1 83 ? 10.638 13.451 -1.011 1.00 59.56 83 PHE A CA 1
ATOM 702 C C . PHE A 1 83 ? 11.829 14.387 -1.185 1.00 59.56 83 PHE A C 1
ATOM 704 O O . PHE A 1 83 ? 11.799 15.209 -2.129 1.00 59.56 83 PHE A O 1
#

Foldseek 3Di:
DDFAELQVLVVVLCCCVPPDALVRVQVVCCVVVPPNDDSLVVLVVLQDDPGYDHVDPDDDDPPPDDDSVVSNVSSPCSSPDDD

Radius of gyration: 13.2 Å; Cα contacts (8 Å, |Δi|>4): 50; chains: 1; bounding box: 32×27×34 Å

pLDDT: mean 89.78, std 7.51, range [49.19, 96.69]

Secondary structure (DSSP, 8-state):
-PPEEHHHHHHHHHHHHHT--HHHHHHHHHHHHGGG--HHHHHHHHT--TTEE--SPP-PPTT----HHHHHHHHHHHHH---

Sequence (83 aa):
GGRAKWKDYVDLYFIIKNNFSYKEISNRAVELFQTFFNPKLFKEQLSYFDDIDYSEKVVYLPGQDVPEEEIKRFLIDVATEEF

Organism: NCBI:txid412755

Solvent-accessible surface area (backbone atoms only — not comparable to full-atom values): 5120 Å² total; per-residue (Å²): 134,78,69,51,45,50,50,60,57,54,51,50,46,55,44,43,76,75,75,40,53,70,66,57,52,42,54,52,42,35,72,76,46,40,92,80,45,55,62,68,59,54,36,55,53,54,58,58,69,92,69,55,42,67,87,63,78,77,83,66,60,92,94,58,80,70,60,67,69,57,52,53,50,51,33,35,48,66,47,66,59,86,131